Protein AF-A0A658NKX5-F1 (afdb_monomer_lite)

pLDDT: mean 96.5, std 3.05, range [75.75, 98.62]

Structure (mmCIF, N/CA/C/O backbone):
data_AF-A0A658NKX5-F1
#
_entry.id   AF-A0A658NKX5-F1
#
loop_
_atom_site.group_PDB
_atom_site.id
_atom_site.type_symbol
_atom_site.label_atom_id
_atom_site.label_alt_id
_atom_site.label_comp_id
_atom_site.label_asym_id
_atom_site.label_entity_id
_atom_site.label_seq_id
_atom_site.pdbx_PDB_ins_code
_atom_site.Cartn_x
_atom_site.Cartn_y
_atom_site.Cartn_z
_atom_site.occupancy
_atom_site.B_iso_or_equiv
_atom_site.auth_seq_id
_atom_site.auth_comp_id
_atom_site.auth_asym_id
_atom_site.auth_atom_id
_atom_site.pdbx_PDB_model_num
ATOM 1 N N . LYS A 1 1 ? -5.062 13.490 3.128 1.00 92.44 1 LYS A N 1
ATOM 2 C CA . LYS A 1 1 ? -4.030 12.604 3.732 1.00 92.44 1 LYS A CA 1
ATOM 3 C C . LYS A 1 1 ? -4.730 11.360 4.255 1.00 92.44 1 LYS A C 1
ATOM 5 O O . LYS A 1 1 ? -5.832 11.526 4.755 1.00 92.44 1 LYS A O 1
ATOM 10 N N . GLY A 1 2 ? -4.161 10.163 4.087 1.00 97.12 2 GLY A N 1
ATOM 11 C CA . GLY A 1 2 ? -4.851 8.918 4.457 1.00 97.12 2 GLY A CA 1
ATOM 12 C C . GLY A 1 2 ? -6.045 8.581 3.569 1.00 97.12 2 GLY A C 1
ATOM 13 O O . GLY A 1 2 ? -7.049 8.111 4.076 1.00 97.12 2 GLY A O 1
ATOM 14 N N . TRP A 1 3 ? -5.977 8.916 2.280 1.00 97.88 3 TRP A N 1
ATOM 15 C CA . TRP A 1 3 ? -7.090 8.684 1.358 1.00 97.88 3 TRP A CA 1
ATOM 16 C C . TRP A 1 3 ? -7.395 7.185 1.268 1.00 97.88 3 TRP A C 1
ATOM 18 O O . TRP A 1 3 ? -6.456 6.400 1.135 1.00 97.88 3 TRP A O 1
ATOM 28 N N . THR A 1 4 ? -8.678 6.813 1.342 1.00 97.75 4 THR A N 1
ATOM 29 C CA . THR A 1 4 ? -9.229 5.441 1.405 1.00 97.75 4 THR A CA 1
ATOM 30 C C . THR A 1 4 ? -9.000 4.689 2.719 1.00 97.75 4 THR A C 1
ATOM 32 O O . THR A 1 4 ? -9.433 3.547 2.846 1.00 97.75 4 THR A O 1
ATOM 35 N N . ALA A 1 5 ? -8.349 5.312 3.706 1.00 96.69 5 ALA A N 1
ATOM 36 C CA . ALA A 1 5 ? -8.296 4.775 5.062 1.00 96.69 5 ALA A CA 1
ATOM 37 C C . ALA A 1 5 ? -9.670 4.890 5.747 1.00 96.69 5 ALA A C 1
ATOM 39 O O . ALA A 1 5 ? -10.504 5.683 5.302 1.00 96.69 5 ALA A O 1
ATOM 40 N N . PRO A 1 6 ? -9.908 4.171 6.859 1.00 97.38 6 PRO A N 1
ATOM 41 C CA . PRO A 1 6 ? -11.084 4.407 7.684 1.00 97.38 6 PRO A CA 1
ATOM 42 C C . PRO A 1 6 ? -11.245 5.898 8.009 1.00 97.38 6 PRO A C 1
ATOM 44 O O . PRO A 1 6 ? -10.290 6.572 8.408 1.00 97.38 6 PRO A O 1
ATOM 47 N N . ALA A 1 7 ? -12.459 6.422 7.827 1.00 97.25 7 ALA A N 1
ATOM 48 C CA . ALA A 1 7 ? -12.743 7.835 8.068 1.00 97.25 7 ALA A CA 1
ATOM 49 C C . ALA A 1 7 ? -12.531 8.222 9.541 1.00 97.25 7 ALA A C 1
ATOM 51 O O . ALA A 1 7 ? -12.049 9.320 9.840 1.00 97.25 7 ALA A O 1
ATOM 52 N N . GLU A 1 8 ? -12.834 7.293 10.446 1.00 97.19 8 GLU A N 1
ATOM 53 C CA . GLU A 1 8 ? -12.745 7.444 11.892 1.00 97.19 8 GLU A CA 1
ATOM 54 C C . GLU A 1 8 ? -12.241 6.150 12.542 1.00 97.19 8 GLU A C 1
ATOM 56 O O . GLU A 1 8 ? -12.562 5.055 12.081 1.00 97.19 8 GLU A O 1
ATOM 61 N N . ILE A 1 9 ? -11.446 6.289 13.604 1.00 96.94 9 ILE A N 1
ATOM 62 C CA . ILE A 1 9 ? -10.946 5.191 14.441 1.00 96.94 9 ILE A CA 1
ATOM 63 C C . ILE A 1 9 ? -11.052 5.648 15.896 1.00 96.94 9 ILE A C 1
ATOM 65 O O . ILE A 1 9 ? -10.590 6.741 16.219 1.00 96.94 9 ILE A O 1
ATOM 69 N N . ASP A 1 10 ? -11.684 4.845 16.755 1.00 95.62 10 ASP A N 1
ATOM 70 C CA . ASP A 1 10 ? -11.876 5.134 18.187 1.00 95.62 10 ASP A CA 1
ATOM 71 C C . ASP A 1 10 ? -12.470 6.535 18.474 1.00 95.62 10 ASP A C 1
ATOM 73 O O . ASP A 1 10 ? -12.037 7.238 19.386 1.00 95.62 10 ASP A O 1
ATOM 77 N N . GLY A 1 11 ? -13.441 6.992 17.670 1.00 96.62 11 GLY A N 1
ATOM 78 C CA . GLY A 1 11 ? -14.048 8.323 17.835 1.00 96.62 11 GLY A CA 1
ATOM 79 C C . GLY A 1 11 ? -13.207 9.483 17.284 1.00 96.62 11 GLY A C 1
ATOM 80 O O . GLY A 1 11 ? -13.537 10.657 17.472 1.00 96.62 11 GLY A O 1
ATOM 81 N N . HIS A 1 12 ? -12.076 9.193 16.637 1.00 96.44 12 HIS A N 1
ATOM 82 C CA . HIS A 1 12 ? -11.160 10.195 16.112 1.00 96.44 12 HIS A CA 1
ATOM 83 C C . HIS A 1 12 ? -11.087 10.164 14.591 1.00 96.44 12 HIS A C 1
ATOM 85 O O . HIS A 1 12 ? -10.775 9.143 13.984 1.00 96.44 12 HIS A O 1
ATOM 91 N N . LYS A 1 13 ? -11.280 11.329 13.966 1.00 97.75 13 LYS A N 1
ATOM 92 C CA . LYS A 1 13 ? -11.108 11.500 12.521 1.00 97.75 13 LYS A CA 1
ATOM 93 C C . LYS A 1 13 ? -9.694 11.107 12.069 1.00 97.75 13 LYS A C 1
ATOM 95 O O . LYS A 1 13 ? -8.705 11.596 12.630 1.00 97.75 13 LYS A O 1
ATOM 100 N N . VAL A 1 14 ? -9.612 10.292 11.016 1.00 97.94 14 VAL A N 1
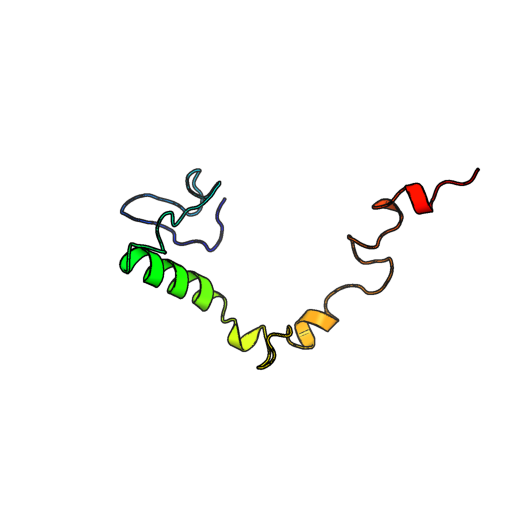ATOM 101 C CA . VAL A 1 14 ? -8.364 9.790 10.418 1.00 97.94 14 VAL A CA 1
ATOM 102 C C . VAL A 1 14 ? -8.241 10.208 8.953 1.00 97.94 14 VAL A C 1
ATOM 104 O O . VAL A 1 14 ? -7.311 10.953 8.625 1.00 97.94 14 VAL A O 1
ATOM 107 N N . GLU A 1 15 ? -9.162 9.799 8.075 1.00 98.00 15 GLU A N 1
ATOM 108 C CA . GLU A 1 15 ? -9.120 10.205 6.665 1.00 98.00 15 GLU A CA 1
ATOM 109 C C . GLU A 1 15 ? -9.223 11.733 6.522 1.00 98.00 15 GLU A C 1
ATOM 111 O O . GLU A 1 15 ? -10.006 12.425 7.181 1.00 98.00 15 GLU A O 1
ATOM 116 N N . GLY A 1 16 ? -8.372 12.292 5.662 1.00 97.69 16 GLY A N 1
ATOM 117 C CA . GLY A 1 16 ? -8.284 13.734 5.470 1.00 97.69 16 GLY A CA 1
ATOM 118 C C . GLY A 1 16 ? -7.679 14.475 6.666 1.00 97.69 16 GLY A C 1
ATOM 119 O O . GLY A 1 16 ? -7.765 15.699 6.706 1.00 97.69 16 GLY A O 1
ATOM 120 N N . PHE A 1 17 ? -7.058 13.774 7.623 1.00 98.00 17 PHE A N 1
ATOM 121 C CA . PHE A 1 17 ? -6.568 14.363 8.869 1.00 98.00 17 PHE A CA 1
ATOM 122 C C . PHE A 1 17 ? -5.105 14.011 9.177 1.00 98.00 17 PHE A C 1
ATOM 124 O O . PHE A 1 17 ? -4.493 13.151 8.540 1.00 98.00 17 PHE A O 1
ATOM 131 N N . TRP A 1 18 ? -4.502 14.715 10.143 1.00 97.62 18 TRP A N 1
ATOM 132 C CA . TRP A 1 18 ? -3.085 14.534 10.487 1.00 97.62 18 TRP A CA 1
ATOM 133 C C . TRP A 1 18 ? -2.797 13.171 11.127 1.00 97.62 18 TRP A C 1
ATOM 135 O O . TRP A 1 18 ? -1.693 12.657 10.958 1.00 97.62 18 TRP A O 1
ATOM 145 N N . ARG A 1 19 ? -3.786 12.561 11.801 1.00 96.88 19 ARG A N 1
ATOM 146 C CA . ARG A 1 19 ? -3.662 11.230 12.423 1.00 96.88 19 ARG A CA 1
ATOM 147 C C . ARG A 1 19 ? -3.327 10.131 11.415 1.00 96.88 19 ARG A C 1
ATOM 149 O O . ARG A 1 19 ? -2.612 9.200 11.755 1.00 96.88 19 ARG A O 1
ATOM 156 N N . ALA A 1 20 ? -3.716 10.293 10.150 1.00 97.62 20 ALA A N 1
ATOM 157 C CA . ALA A 1 20 ? -3.326 9.382 9.077 1.00 97.62 20 ALA A CA 1
ATOM 158 C C . ALA A 1 20 ? -1.857 9.520 8.620 1.00 97.62 20 ALA A C 1
ATOM 160 O O . ALA A 1 20 ? -1.498 9.029 7.553 1.00 97.62 20 ALA A O 1
ATOM 161 N N . HIS A 1 21 ? -1.005 10.259 9.341 1.00 97.44 21 HIS A N 1
ATOM 162 C CA . HIS A 1 21 ? 0.376 10.480 8.917 1.00 97.44 21 HIS A CA 1
ATOM 163 C C . HIS A 1 21 ? 1.302 9.292 9.126 1.00 97.44 21 HIS A C 1
ATOM 165 O O . HIS A 1 21 ? 2.129 9.041 8.251 1.00 97.44 21 HIS A O 1
ATOM 171 N N . GLN A 1 22 ? 1.205 8.637 10.277 1.00 96.19 22 GLN A N 1
ATOM 172 C CA . GLN A 1 22 ? 2.026 7.477 10.587 1.00 96.19 22 GLN A CA 1
ATOM 173 C C . GLN A 1 22 ? 1.164 6.220 10.553 1.00 96.19 22 GLN A C 1
ATOM 175 O O . GLN A 1 22 ? 0.723 5.820 9.480 1.00 96.19 22 GLN A O 1
ATOM 180 N N . VAL A 1 23 ? 0.913 5.615 11.711 1.00 96.75 23 VAL A N 1
ATOM 181 C CA . VAL A 1 23 ? 0.173 4.364 11.836 1.00 96.75 23 VAL A CA 1
ATOM 182 C C . VAL A 1 23 ? -1.217 4.681 12.398 1.00 96.75 23 VAL A C 1
ATOM 184 O O . VAL A 1 23 ? -1.312 5.017 13.577 1.00 96.75 23 VAL A O 1
ATOM 187 N N . PRO A 1 24 ? -2.288 4.629 11.582 1.00 95.38 24 PRO A N 1
ATOM 188 C CA . PRO A 1 24 ? -3.633 4.993 12.032 1.00 95.38 24 PRO A CA 1
ATOM 189 C C . PRO A 1 24 ? -4.297 3.923 12.917 1.00 95.38 24 PRO A C 1
ATOM 191 O O . PRO A 1 24 ? -5.119 4.272 13.754 1.00 95.38 24 PRO A O 1
ATOM 194 N N . ILE A 1 25 ? -3.929 2.645 12.761 1.00 97.19 25 ILE A N 1
ATOM 195 C CA . ILE A 1 25 ? -4.385 1.522 13.599 1.00 97.19 25 ILE A CA 1
ATOM 196 C C . ILE A 1 25 ? -3.178 1.028 14.399 1.00 97.19 25 ILE A C 1
ATOM 198 O O . ILE A 1 25 ? -2.315 0.343 13.850 1.00 97.19 25 ILE A O 1
ATOM 202 N N . THR A 1 26 ? -3.066 1.419 15.667 1.00 96.00 26 THR A N 1
ATOM 203 C CA . THR A 1 26 ? -1.811 1.285 16.429 1.00 96.00 26 THR A CA 1
ATOM 204 C C . THR A 1 26 ? -1.628 -0.052 17.142 1.00 96.00 26 THR A C 1
ATOM 206 O O . THR A 1 26 ? -0.491 -0.396 17.455 1.00 96.00 26 THR A O 1
ATOM 209 N N . ASP A 1 27 ? -2.700 -0.807 17.402 1.00 96.19 27 ASP A N 1
ATOM 210 C CA . ASP A 1 27 ? -2.623 -2.061 18.165 1.00 96.19 27 ASP A CA 1
ATOM 211 C C . ASP A 1 27 ? -3.441 -3.227 17.562 1.00 96.19 27 ASP A C 1
ATOM 213 O O . ASP A 1 27 ? -4.230 -3.881 18.244 1.00 96.19 27 ASP A O 1
ATOM 217 N N . PRO A 1 28 ? -3.249 -3.576 16.277 1.00 97.25 28 PRO A N 1
ATOM 218 C CA . PRO A 1 28 ? -3.929 -4.734 15.692 1.00 97.25 28 PRO A CA 1
ATOM 219 C C . PRO A 1 28 ? -3.441 -6.071 16.277 1.0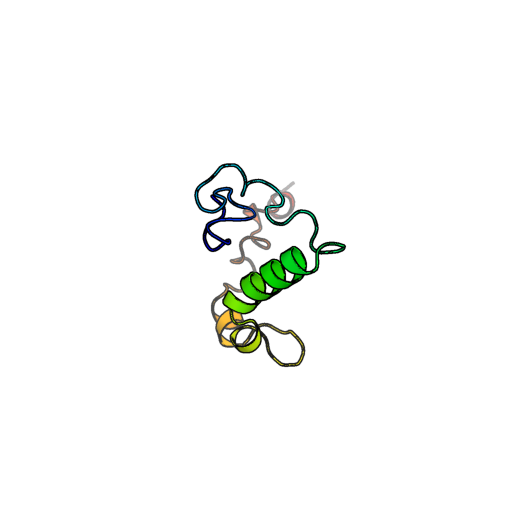0 97.25 28 PRO A C 1
ATOM 221 O O . PRO A 1 28 ? -4.059 -7.104 16.046 1.00 97.25 28 PRO A O 1
ATOM 224 N N . LYS A 1 29 ? -2.315 -6.089 17.004 1.00 97.50 29 LYS A N 1
ATOM 225 C CA . LYS A 1 29 ? -1.754 -7.322 17.568 1.00 97.50 29 LYS A CA 1
ATOM 226 C C . LYS A 1 29 ? -2.487 -7.756 18.832 1.00 97.50 29 LYS A C 1
ATOM 228 O O . LYS A 1 29 ? -2.648 -8.958 19.030 1.00 97.50 29 LYS A O 1
ATOM 233 N N . THR A 1 30 ? -2.865 -6.814 19.699 1.00 98.19 30 THR A N 1
ATOM 234 C CA . THR A 1 30 ? -3.469 -7.154 20.995 1.00 98.19 30 THR A CA 1
ATOM 235 C C . THR A 1 30 ? -4.927 -6.724 21.134 1.00 98.19 30 THR A C 1
ATOM 237 O O . THR A 1 30 ? -5.636 -7.319 21.942 1.00 98.19 30 THR A O 1
ATOM 240 N N . SER A 1 31 ? -5.420 -5.809 20.289 1.00 98.06 31 SER A N 1
ATOM 241 C CA . SER A 1 31 ? -6.838 -5.441 20.215 1.00 98.06 31 SER A CA 1
ATOM 242 C C . SER A 1 31 ? -7.558 -6.173 19.067 1.00 98.06 31 SER A C 1
ATOM 244 O O . SER A 1 31 ? -7.320 -5.865 17.893 1.00 98.06 31 SER A O 1
ATOM 246 N N . PRO A 1 32 ? -8.499 -7.101 19.359 1.00 98.12 32 PRO A N 1
ATOM 247 C CA . PRO A 1 32 ? -9.296 -7.773 18.328 1.00 98.12 32 PRO A CA 1
ATOM 248 C C . PRO A 1 32 ? -10.119 -6.805 17.467 1.00 98.12 32 PRO A C 1
ATOM 250 O O . PRO A 1 32 ? -10.294 -7.040 16.274 1.00 98.12 32 PRO A O 1
ATOM 253 N N . ALA A 1 33 ? -10.584 -5.693 18.046 1.00 97.50 33 ALA A N 1
ATOM 254 C CA . ALA A 1 33 ? -11.324 -4.664 17.318 1.00 97.50 33 ALA A CA 1
ATOM 255 C C . ALA A 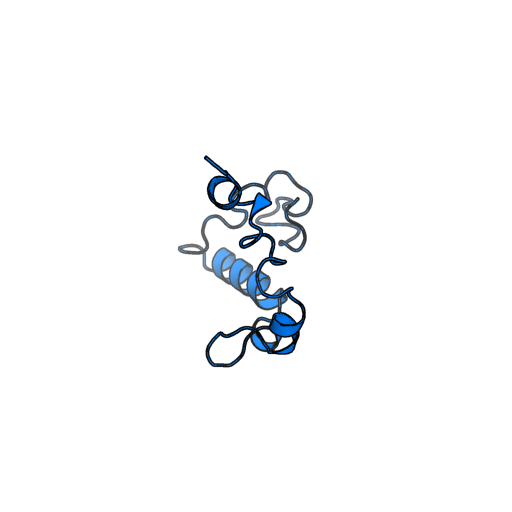1 33 ? -10.435 -3.946 16.289 1.00 97.50 33 ALA A C 1
ATOM 257 O O . ALA A 1 33 ? -10.848 -3.729 15.150 1.00 97.50 33 ALA A O 1
ATOM 258 N N . HIS A 1 34 ? -9.189 -3.628 16.658 1.00 98.12 34 HIS A N 1
ATOM 259 C CA . HIS A 1 34 ? -8.217 -3.036 15.731 1.00 98.12 34 HIS A CA 1
ATOM 260 C C . HIS A 1 34 ? -7.785 -4.031 14.654 1.00 98.12 34 HIS A C 1
ATOM 262 O O . HIS A 1 34 ? -7.609 -3.631 13.503 1.00 98.12 34 HIS A O 1
ATOM 268 N N . LEU A 1 35 ? -7.662 -5.320 14.990 1.00 98.62 35 LEU A N 1
ATOM 269 C CA . LEU A 1 35 ? -7.384 -6.365 14.004 1.00 98.62 35 LEU A CA 1
ATOM 270 C C . LEU A 1 35 ? -8.507 -6.476 12.968 1.00 98.62 35 LEU A C 1
ATOM 272 O O . LEU A 1 35 ? -8.236 -6.488 11.770 1.00 98.62 35 LEU A O 1
ATOM 276 N N . GLN A 1 36 ? -9.763 -6.503 13.418 1.00 98.31 36 GLN A N 1
ATOM 277 C CA . GLN A 1 36 ? -10.923 -6.568 12.530 1.00 98.31 36 GLN A CA 1
ATOM 278 C C . GLN A 1 36 ? -11.025 -5.327 11.634 1.00 98.31 36 GLN A C 1
ATOM 280 O O . GLN A 1 36 ? -11.329 -5.442 10.447 1.00 98.31 36 GLN A O 1
ATOM 285 N N . LEU A 1 37 ? -10.740 -4.142 12.181 1.00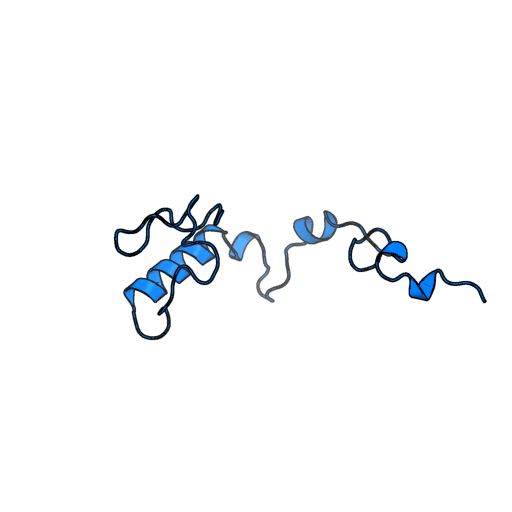 98.00 37 LEU A N 1
ATOM 286 C CA . LEU A 1 37 ? -10.706 -2.898 11.415 1.00 98.00 37 LEU A CA 1
ATOM 287 C C . LEU A 1 37 ? -9.610 -2.925 10.339 1.00 98.00 37 LEU A C 1
ATOM 289 O O . LEU A 1 37 ? -9.857 -2.535 9.197 1.00 98.00 37 LEU A O 1
ATOM 293 N N . LEU A 1 38 ? -8.413 -3.410 10.687 1.00 98.44 38 LEU A N 1
ATOM 294 C CA . LEU A 1 38 ? -7.315 -3.585 9.738 1.00 98.44 38 LEU A CA 1
ATOM 295 C C . LEU A 1 38 ? -7.700 -4.569 8.628 1.00 98.44 38 LEU A C 1
ATOM 297 O O . LEU A 1 38 ? -7.479 -4.276 7.455 1.00 98.44 38 LEU A O 1
ATOM 301 N N . GLU A 1 39 ? -8.306 -5.704 8.979 1.00 98.44 39 GLU A N 1
ATOM 302 C CA . GLU A 1 39 ? -8.769 -6.691 8.004 1.00 98.44 39 GLU A CA 1
ATOM 303 C C . GLU A 1 39 ? -9.815 -6.100 7.051 1.00 98.44 39 GLU A C 1
ATOM 305 O O . GLU A 1 39 ? -9.673 -6.240 5.838 1.00 98.44 39 GLU A O 1
ATOM 310 N N . GLN A 1 40 ? -10.834 -5.403 7.567 1.00 98.31 40 GLN A N 1
ATOM 311 C CA . GLN A 1 40 ? -11.847 -4.751 6.729 1.00 98.31 40 GLN A CA 1
ATOM 312 C C . GLN A 1 40 ? -11.224 -3.737 5.773 1.00 98.31 40 GLN A C 1
ATOM 314 O O . GLN A 1 40 ? -11.576 -3.708 4.593 1.00 98.31 40 GLN A O 1
ATOM 319 N N . TRP A 1 41 ? -10.274 -2.936 6.257 1.00 98.44 41 TRP A N 1
ATOM 320 C CA . TRP A 1 41 ? -9.594 -1.969 5.411 1.00 98.44 41 TRP A CA 1
ATOM 321 C C . TRP A 1 41 ? -8.783 -2.654 4.304 1.00 98.44 41 TRP A C 1
ATOM 323 O O . TRP A 1 41 ? -8.941 -2.306 3.136 1.00 98.44 41 TRP A O 1
ATOM 333 N N . LEU A 1 42 ? -7.989 -3.680 4.621 1.00 98.31 42 LEU A N 1
ATOM 334 C CA . LEU A 1 42 ? -7.227 -4.426 3.613 1.00 98.31 42 LEU A CA 1
ATOM 335 C C . LEU A 1 42 ? -8.139 -5.130 2.597 1.00 98.31 42 LEU A C 1
ATOM 337 O O . LEU A 1 42 ? -7.874 -5.084 1.396 1.00 98.31 42 LEU A O 1
ATOM 341 N N . ARG A 1 43 ? -9.246 -5.729 3.053 1.00 98.38 43 ARG A N 1
ATOM 342 C CA . ARG A 1 43 ? -10.231 -6.384 2.178 1.00 98.38 43 ARG A CA 1
ATOM 343 C C . ARG A 1 43 ? -11.019 -5.407 1.314 1.00 98.38 43 ARG A C 1
ATOM 345 O O . ARG A 1 43 ? -11.476 -5.802 0.249 1.00 98.38 43 ARG A O 1
ATOM 352 N N . SER A 1 44 ? -11.141 -4.137 1.706 1.00 98.38 44 SER A N 1
ATOM 353 C CA . SER A 1 44 ? -11.820 -3.121 0.885 1.00 98.38 44 SER A CA 1
ATOM 354 C C . SER A 1 44 ? -11.167 -2.918 -0.490 1.00 98.38 44 SER A C 1
ATOM 356 O O . SER A 1 44 ? -11.838 -2.515 -1.440 1.00 98.38 44 SER A O 1
ATOM 358 N N . TYR A 1 45 ? -9.882 -3.265 -0.622 1.00 98.25 45 TYR A N 1
ATOM 359 C CA . TYR A 1 45 ? -9.158 -3.238 -1.892 1.00 98.25 45 TYR A CA 1
ATOM 360 C C . TYR A 1 45 ? -9.397 -4.473 -2.770 1.00 98.25 45 TYR A C 1
ATOM 362 O O . TYR A 1 45 ? -8.922 -4.479 -3.901 1.00 98.25 45 TYR A O 1
ATOM 370 N N . ARG A 1 46 ? -10.131 -5.486 -2.287 1.00 97.94 46 ARG A N 1
ATOM 371 C CA . ARG A 1 46 ? -10.441 -6.737 -3.004 1.00 97.94 46 ARG A CA 1
ATOM 372 C C . ARG A 1 46 ? -9.180 -7.439 -3.528 1.00 97.94 46 ARG A C 1
ATOM 374 O O . ARG A 1 46 ? -9.018 -7.594 -4.738 1.00 97.94 46 ARG A O 1
ATOM 381 N N . PRO A 1 47 ? -8.241 -7.829 -2.642 1.00 97.62 47 PRO A N 1
ATOM 382 C CA . PRO A 1 47 ? -6.971 -8.438 -3.047 1.00 97.62 47 PRO A CA 1
ATOM 383 C C . PRO A 1 47 ? -7.141 -9.675 -3.941 1.00 97.62 47 PRO A C 1
ATOM 385 O O . PRO A 1 47 ? -6.298 -9.915 -4.798 1.00 97.62 47 PRO A O 1
ATOM 388 N N . GLU A 1 48 ? -8.238 -10.413 -3.792 1.00 96.81 48 GLU A N 1
ATOM 389 C CA . GLU A 1 48 ? -8.622 -11.553 -4.629 1.00 96.81 48 GLU A CA 1
ATOM 390 C C . GLU A 1 48 ? -8.902 -11.205 -6.102 1.00 96.81 48 GLU A C 1
ATOM 392 O O . GLU A 1 48 ? -8.817 -12.078 -6.959 1.00 96.81 48 GLU A O 1
ATOM 397 N N . GLU A 1 49 ? -9.218 -9.945 -6.415 1.00 97.62 49 GLU A N 1
ATOM 398 C CA . GLU A 1 49 ? -9.344 -9.454 -7.795 1.00 97.62 49 GLU A CA 1
ATOM 399 C C . GLU A 1 49 ? -8.008 -8.915 -8.338 1.00 97.62 49 GLU A C 1
ATOM 401 O O . GLU A 1 49 ? -7.850 -8.725 -9.544 1.00 97.62 49 GLU A O 1
ATOM 406 N N . LEU A 1 50 ? -7.050 -8.629 -7.451 1.00 97.94 50 LEU A N 1
ATOM 407 C CA . LEU A 1 50 ? -5.790 -7.959 -7.782 1.00 97.94 50 LEU A CA 1
ATOM 408 C C . LEU A 1 50 ? -4.608 -8.926 -7.888 1.00 97.94 50 LEU A C 1
ATOM 410 O O . LEU A 1 50 ? -3.664 -8.645 -8.632 1.00 97.94 50 LEU A O 1
ATOM 414 N N . CYS A 1 51 ? -4.661 -10.047 -7.170 1.00 97.88 51 CYS A N 1
ATOM 415 C CA . CYS A 1 51 ? -3.637 -11.082 -7.143 1.00 97.88 51 CYS A CA 1
ATOM 416 C C . CYS A 1 51 ? -4.240 -12.462 -7.426 1.00 97.88 51 CYS A C 1
ATOM 418 O O . CYS A 1 51 ? -5.356 -12.760 -7.007 1.00 97.88 51 CYS A O 1
ATOM 420 N N . ASP A 1 52 ? -3.479 -13.315 -8.105 1.00 96.00 52 ASP A N 1
ATOM 421 C CA . ASP A 1 52 ? -3.824 -14.722 -8.289 1.00 96.00 52 ASP A CA 1
ATOM 422 C C . ASP A 1 52 ? -3.540 -15.566 -7.029 1.00 96.00 52 ASP A C 1
ATOM 424 O O . ASP A 1 52 ? -3.092 -15.065 -5.993 1.00 96.00 52 ASP A O 1
ATOM 428 N N . ALA A 1 53 ? -3.825 -16.869 -7.113 1.00 96.31 53 ALA A N 1
ATOM 429 C CA . ALA A 1 53 ? -3.679 -17.808 -5.999 1.00 96.31 53 ALA A CA 1
ATOM 430 C C . ALA A 1 53 ? -2.229 -17.967 -5.502 1.00 96.31 53 ALA A C 1
ATOM 432 O O . ALA A 1 53 ? -2.028 -18.349 -4.349 1.00 96.31 53 ALA A O 1
ATOM 433 N N . ASP A 1 54 ? -1.236 -17.642 -6.335 1.00 96.62 54 ASP A N 1
ATOM 434 C CA . ASP A 1 54 ? 0.186 -17.671 -5.978 1.00 96.62 54 ASP A CA 1
ATOM 435 C C . ASP A 1 54 ? 0.660 -16.325 -5.390 1.00 96.62 54 ASP A C 1
ATOM 437 O O . ASP A 1 54 ? 1.832 -16.157 -5.042 1.00 96.62 54 ASP A O 1
ATOM 441 N N . GLY A 1 55 ? -0.248 -15.351 -5.255 1.00 96.19 55 GLY A N 1
ATOM 442 C CA . GLY A 1 55 ? 0.040 -14.011 -4.750 1.00 96.19 55 GLY A CA 1
ATOM 443 C C . GLY A 1 55 ? 0.670 -13.085 -5.791 1.00 96.19 55 GLY A C 1
ATOM 444 O O . GLY A 1 55 ? 1.219 -12.040 -5.429 1.00 96.19 55 GLY A O 1
ATOM 445 N N . VAL A 1 56 ? 0.612 -13.437 -7.077 1.00 97.50 56 VAL A N 1
ATOM 446 C CA . VAL A 1 56 ? 1.157 -12.621 -8.166 1.00 97.50 56 VAL A CA 1
ATOM 447 C C .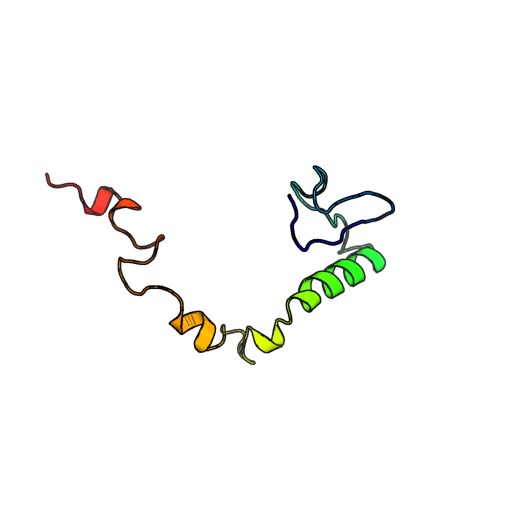 VAL A 1 56 ? 0.084 -11.646 -8.658 1.00 97.50 56 VAL A C 1
ATOM 449 O O . VAL A 1 56 ? -1.059 -12.053 -8.855 1.00 97.50 56 VAL A O 1
ATOM 452 N N . PRO A 1 57 ? 0.406 -10.361 -8.917 1.00 97.56 57 PRO A N 1
ATOM 453 C CA . PRO A 1 57 ? -0.561 -9.437 -9.501 1.00 97.56 57 PRO A CA 1
ATOM 454 C C . PRO A 1 57 ? -1.123 -9.944 -10.836 1.00 97.56 57 PRO A C 1
ATOM 456 O O . PRO A 1 57 ? -0.369 -10.438 -11.688 1.00 97.56 57 PRO A O 1
ATOM 459 N N . VAL A 1 58 ? -2.427 -9.764 -11.053 1.00 97.56 58 VAL A N 1
ATOM 460 C CA . VAL A 1 58 ? -3.107 -10.209 -12.281 1.00 97.56 58 VAL A CA 1
ATOM 461 C C . VAL A 1 58 ? -2.469 -9.612 -13.545 1.00 97.56 58 VAL A C 1
ATOM 463 O O . VAL A 1 58 ? -1.793 -8.574 -13.515 1.00 97.56 58 VAL A O 1
ATOM 466 N N . ALA A 1 59 ? -2.605 -10.313 -14.674 1.00 96.25 59 ALA A N 1
ATOM 467 C CA . ALA A 1 59 ? -1.883 -9.999 -15.909 1.00 96.25 59 ALA A CA 1
ATOM 468 C C . ALA A 1 59 ? -2.171 -8.577 -16.422 1.00 96.25 59 ALA A C 1
ATOM 470 O O . ALA A 1 59 ? -1.260 -7.892 -16.887 1.00 96.25 59 ALA A O 1
ATOM 471 N N . GLU A 1 60 ? -3.406 -8.112 -16.268 1.00 95.69 60 GLU A N 1
ATOM 472 C CA . GLU A 1 60 ? -3.888 -6.793 -16.668 1.00 95.69 60 GLU A CA 1
ATOM 473 C C . GLU A 1 60 ? -3.133 -5.672 -15.939 1.00 95.69 60 GLU A C 1
ATOM 475 O O . GLU A 1 60 ? -2.693 -4.706 -16.566 1.00 95.69 60 GLU A O 1
ATOM 480 N N . LEU A 1 61 ? -2.900 -5.827 -14.630 1.00 95.69 61 LEU A N 1
ATOM 481 C CA . LEU A 1 61 ? -2.132 -4.861 -13.837 1.00 95.69 61 LEU A CA 1
ATOM 482 C C . LEU A 1 61 ? -0.659 -4.835 -14.256 1.00 95.69 61 LEU A C 1
ATOM 484 O O . LEU A 1 61 ? -0.040 -3.771 -14.312 1.00 95.69 61 LEU A O 1
ATOM 488 N N . ARG A 1 62 ? -0.090 -5.999 -14.589 1.00 93.75 62 ARG A N 1
ATOM 489 C CA . ARG A 1 62 ? 1.304 -6.107 -15.047 1.00 93.75 62 ARG A CA 1
ATOM 490 C C . ARG A 1 62 ? 1.504 -5.526 -16.446 1.00 93.75 62 ARG A C 1
ATOM 492 O O . ARG A 1 62 ? 2.557 -4.948 -16.706 1.00 93.75 62 ARG A O 1
ATOM 499 N N . ALA A 1 63 ? 0.508 -5.649 -17.320 1.00 95.62 63 ALA A N 1
ATOM 500 C CA . ALA A 1 63 ? 0.545 -5.113 -18.678 1.00 95.62 63 ALA A CA 1
ATOM 501 C C . ALA A 1 63 ? 0.440 -3.578 -18.725 1.00 95.62 63 ALA A C 1
ATOM 503 O O . ALA A 1 63 ? 0.902 -2.964 -19.686 1.00 95.62 63 ALA A O 1
ATOM 504 N N . PHE A 1 64 ? -0.140 -2.951 -17.695 1.00 95.56 64 PHE A N 1
ATOM 505 C CA . PHE A 1 64 ? -0.293 -1.496 -17.622 1.00 95.56 64 PHE A CA 1
ATOM 506 C C . PHE A 1 64 ? 1.035 -0.752 -17.401 1.00 95.56 64 PHE A C 1
ATOM 508 O O . PHE A 1 64 ? 1.221 0.367 -17.884 1.00 95.56 64 PHE A O 1
ATOM 515 N N . ALA A 1 65 ? 1.972 -1.350 -16.661 1.00 95.06 65 ALA A N 1
ATOM 516 C CA . ALA A 1 65 ? 3.235 -0.702 -16.331 1.00 95.06 65 ALA A CA 1
ATOM 517 C C . ALA A 1 65 ? 4.177 -0.612 -17.553 1.00 95.06 65 ALA A C 1
ATOM 519 O O . ALA A 1 65 ? 4.254 -1.545 -18.354 1.00 95.06 65 ALA A O 1
ATOM 520 N N . PRO A 1 66 ? 4.973 0.469 -17.692 1.00 96.44 66 PRO A N 1
ATOM 521 C CA . PRO A 1 66 ? 5.992 0.543 -18.734 1.00 96.44 66 PRO A CA 1
ATOM 522 C C . PRO A 1 66 ? 7.049 -0.556 -18.556 1.00 96.44 66 PRO A C 1
ATOM 524 O O . PRO A 1 66 ? 7.321 -1.011 -17.445 1.00 96.44 66 PRO A O 1
ATOM 527 N N . SER A 1 67 ? 7.711 -0.941 -19.644 1.00 96.38 67 SER A N 1
ATOM 528 C CA . SER A 1 67 ? 8.778 -1.945 -19.633 1.00 96.38 67 SER A CA 1
ATOM 529 C C . SER A 1 67 ? 10.180 -1.322 -19.726 1.00 96.38 67 SER A C 1
ATOM 531 O O . SER A 1 67 ? 10.364 -0.154 -20.089 1.00 96.38 67 SER A O 1
ATOM 533 N N . GLY A 1 68 ? 11.200 -2.106 -19.356 1.00 96.75 68 GLY A N 1
ATOM 534 C CA . GLY A 1 68 ? 12.609 -1.743 -19.538 1.00 96.75 68 GLY A CA 1
ATOM 535 C C . GLY A 1 68 ? 13.011 -0.424 -18.848 1.00 96.75 68 GLY A C 1
ATOM 536 O O . GLY A 1 68 ? 12.603 -0.203 -17.701 1.00 96.75 68 GLY A O 1
ATOM 537 N N . PRO A 1 69 ? 13.808 0.444 -19.509 1.00 97.38 69 PRO A N 1
ATOM 538 C CA . PRO A 1 69 ? 14.319 1.697 -18.940 1.00 97.38 69 PRO A CA 1
ATOM 539 C C . PRO A 1 69 ? 13.276 2.824 -18.870 1.00 97.38 69 PRO A C 1
ATOM 541 O O . PRO A 1 69 ? 13.573 3.901 -18.361 1.00 97.38 69 PRO A O 1
ATOM 544 N N . ARG A 1 70 ? 12.045 2.604 -19.361 1.00 96.81 70 ARG A N 1
ATOM 545 C CA . ARG A 1 70 ? 10.940 3.565 -19.189 1.00 96.81 70 ARG A CA 1
ATOM 546 C C . ARG A 1 70 ? 10.280 3.473 -17.809 1.00 96.81 70 ARG A C 1
ATOM 548 O O . ARG A 1 70 ? 9.545 4.380 -17.431 1.00 96.81 70 ARG A O 1
ATOM 555 N N . ARG A 1 71 ? 10.539 2.408 -17.041 1.00 97.69 71 ARG A N 1
ATOM 556 C CA . ARG A 1 71 ? 10.103 2.297 -15.638 1.00 97.69 71 ARG A CA 1
ATOM 557 C C . ARG A 1 71 ? 10.812 3.344 -14.790 1.00 97.69 71 ARG A C 1
ATOM 559 O O . ARG A 1 71 ? 12.028 3.458 -14.883 1.00 97.69 71 ARG A O 1
ATOM 566 N N . MET A 1 72 ? 10.085 4.034 -13.908 1.00 97.06 72 MET A N 1
ATOM 567 C CA . MET A 1 72 ? 10.661 5.080 -13.046 1.00 97.06 72 MET A CA 1
ATOM 568 C C . MET A 1 72 ? 11.891 4.593 -12.263 1.00 97.06 72 MET A C 1
ATOM 570 O O . MET A 1 72 ? 12.924 5.250 -12.290 1.00 97.06 72 MET A O 1
ATOM 574 N N . GLY A 1 73 ? 11.821 3.406 -11.649 1.00 96.69 73 GLY A N 1
ATOM 575 C CA . GLY A 1 73 ? 12.938 2.830 -10.885 1.00 96.69 73 GLY A CA 1
ATOM 576 C C . GLY A 1 73 ? 14.086 2.247 -11.723 1.00 96.69 73 GLY A C 1
ATOM 577 O O . GLY A 1 73 ? 15.117 1.899 -11.164 1.00 96.69 73 GLY A O 1
ATOM 578 N N . ALA A 1 74 ? 13.925 2.124 -13.044 1.00 97.25 74 ALA A N 1
ATOM 579 C CA . ALA A 1 74 ? 14.962 1.619 -13.954 1.00 97.25 74 ALA A CA 1
ATOM 580 C C . ALA A 1 74 ? 15.445 2.683 -14.950 1.00 97.25 74 ALA A C 1
ATOM 582 O O . ALA A 1 74 ? 16.237 2.384 -15.845 1.00 97.25 74 ALA A O 1
ATOM 583 N N . ASN A 1 75 ? 14.940 3.910 -14.834 1.00 97.94 75 ASN A N 1
ATOM 584 C CA . ASN A 1 75 ? 15.322 4.997 -15.708 1.00 97.94 75 ASN A CA 1
ATOM 585 C C . ASN A 1 75 ? 16.782 5.384 -15.411 1.00 97.94 75 ASN A C 1
ATOM 587 O O . ASN A 1 75 ? 17.107 5.642 -14.252 1.00 97.94 75 ASN A O 1
ATOM 591 N N . PRO A 1 76 ? 17.676 5.467 -16.412 1.00 96.38 76 PRO A N 1
ATOM 592 C CA . PRO A 1 76 ? 19.076 5.814 -16.171 1.00 96.38 76 PRO A CA 1
ATOM 593 C C . PRO A 1 76 ? 19.248 7.217 -15.571 1.00 96.38 76 PRO A C 1
ATOM 595 O O . PRO A 1 76 ? 20.232 7.476 -14.889 1.00 96.38 76 PRO A O 1
ATOM 598 N N . HIS A 1 77 ? 18.277 8.117 -15.739 1.00 96.31 77 HIS A N 1
ATOM 599 C CA . HIS A 1 77 ? 18.280 9.417 -15.067 1.00 96.31 77 HIS A CA 1
ATOM 600 C C . HIS A 1 77 ? 18.003 9.310 -13.560 1.00 96.31 77 HIS A C 1
ATOM 602 O O . HIS A 1 77 ? 18.458 10.160 -12.801 1.00 96.31 77 HIS A O 1
ATOM 608 N N . ALA A 1 78 ? 17.321 8.249 -13.114 1.00 97.25 78 ALA A N 1
ATOM 609 C CA . ALA A 1 78 ? 17.178 7.917 -11.697 1.00 97.25 78 ALA A CA 1
ATOM 610 C C . ALA A 1 78 ? 18.429 7.214 -11.125 1.00 97.25 78 ALA A C 1
ATOM 612 O O . ALA A 1 78 ? 18.543 7.060 -9.912 1.00 97.25 78 ALA A O 1
ATOM 613 N N . ASN A 1 79 ? 19.388 6.825 -11.976 1.00 96.56 79 ASN A N 1
ATOM 614 C CA . ASN A 1 79 ? 20.688 6.276 -11.591 1.00 96.56 79 ASN A CA 1
ATOM 615 C C . ASN A 1 79 ? 21.816 6.928 -12.409 1.00 96.56 79 ASN A C 1
ATOM 617 O O . ASN A 1 79 ? 22.420 6.314 -13.293 1.00 96.56 79 ASN A O 1
ATOM 621 N N . GLY A 1 80 ? 22.111 8.194 -12.101 1.00 95.25 80 GLY A N 1
ATOM 622 C CA . GLY A 1 80 ? 23.019 9.027 -12.897 1.00 95.25 80 GLY A CA 1
ATOM 623 C C . GLY A 1 80 ? 24.438 8.470 -13.082 1.00 95.25 80 GLY A C 1
ATOM 624 O O . GLY A 1 80 ? 25.124 8.875 -14.018 1.00 95.25 80 GLY A O 1
ATOM 625 N N . GLY A 1 81 ? 24.875 7.509 -12.258 1.00 95.81 81 GLY A N 1
ATOM 626 C CA . GLY A 1 81 ? 26.142 6.797 -12.454 1.00 95.81 81 GLY A CA 1
ATOM 627 C C . GLY A 1 81 ? 26.232 6.072 -13.802 1.00 95.81 81 GLY A C 1
ATOM 628 O O . GLY A 1 81 ? 27.309 6.011 -14.381 1.00 95.81 81 GLY A O 1
ATOM 629 N N . MET A 1 82 ? 25.104 5.611 -14.350 1.00 93.19 82 MET A N 1
ATOM 630 C CA . MET A 1 82 ? 25.043 4.938 -15.656 1.00 93.19 82 MET A CA 1
ATOM 631 C C . MET A 1 82 ? 25.221 5.887 -16.849 1.00 93.19 82 MET A C 1
ATOM 633 O O . MET A 1 82 ? 25.484 5.435 -17.960 1.00 93.19 82 MET A O 1
ATOM 637 N N . LEU A 1 83 ? 25.032 7.191 -16.639 1.00 94.06 83 LEU A N 1
ATOM 638 C CA . LEU A 1 83 ? 25.086 8.208 -17.692 1.00 94.06 83 LEU A CA 1
ATOM 639 C C . LEU A 1 83 ? 26.414 8.967 -17.721 1.00 94.06 83 LEU A C 1
ATOM 641 O O . LEU A 1 83 ? 26.683 9.686 -18.686 1.00 94.06 83 LEU A O 1
ATOM 645 N N . LYS A 1 84 ? 27.240 8.828 -16.678 1.00 92.88 84 LYS A N 1
ATOM 646 C CA . LYS A 1 84 ? 28.558 9.458 -16.634 1.00 92.88 84 LYS A CA 1
ATOM 647 C C . LYS A 1 84 ? 29.439 8.896 -17.751 1.00 92.88 84 LYS A C 1
ATOM 649 O O . LYS A 1 84 ? 29.554 7.685 -17.91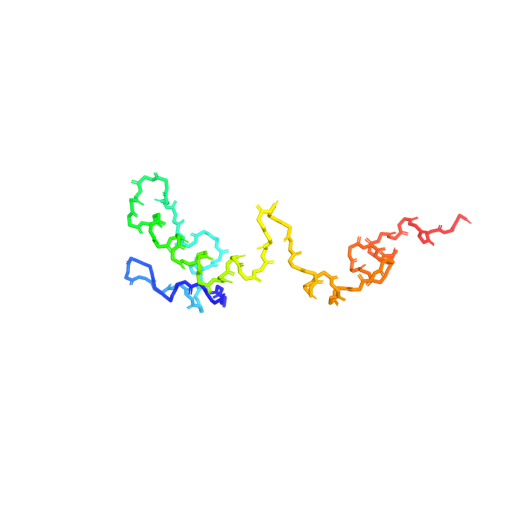2 1.00 92.88 84 LYS A O 1
ATOM 654 N N . ARG A 1 85 ? 30.086 9.789 -18.496 1.00 81.75 85 ARG A N 1
ATOM 655 C CA . ARG A 1 85 ? 31.197 9.472 -19.402 1.00 81.75 85 ARG A CA 1
ATOM 656 C C . ARG A 1 85 ? 32.461 10.073 -18.787 1.00 81.75 85 ARG A C 1
ATOM 658 O O . ARG A 1 85 ? 32.381 11.187 -18.269 1.00 81.75 85 ARG A O 1
ATOM 665 N N . ALA A 1 86 ? 33.539 9.290 -18.749 1.00 75.75 86 ALA A N 1
ATOM 666 C CA . ALA A 1 86 ? 34.847 9.715 -18.247 1.00 75.75 86 ALA A CA 1
ATOM 667 C C . ALA A 1 86 ? 35.509 10.717 -19.200 1.00 75.75 86 ALA A C 1
ATOM 669 O O . ALA A 1 86 ? 35.240 10.612 -20.420 1.00 75.75 86 ALA A O 1
#

Secondary structure (DSSP, 8-state):
--TTS-SEETTEE-TTSGGGGS-SS--TTT-HHHHHHHHHHHHHT-HHHHB-TTSPBPHHHHHHSPPGGGSGGG-GGGSGGGT---

Radius of gyration: 19.26 Å; chains: 1; bounding box: 49×32×41 Å

Sequence (86 aa):
KGWTAPAEIDGHKVEGFWRAHQVPITDPKTSPAHLQLLEQWLRSYRPEELCDADGVPVAELRAFAPSGPRRMGANPHANGGMLKRA

Foldseek 3Di:
DCPLQPCDDPNHGAVVDPCVVPDVLDPLPPDVVSVVSVVVSVCVVVQPQQADPVRHGDPVVVVPADDACVHPCNPVVVVVVVVDDD